Protein AF-A0A821G8P5-F1 (afdb_monomer)

Solvent-accessible surface area (backbone atoms only — not comparable to full-atom values): 4972 Å² total; per-residue (Å²): 106,77,49,79,42,76,41,89,89,44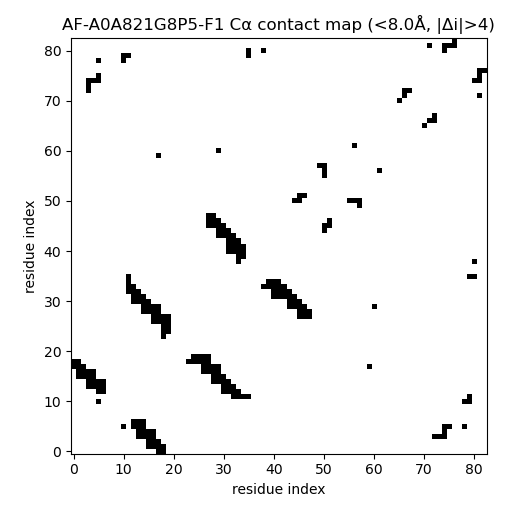,64,44,35,39,37,34,42,34,52,42,93,86,36,88,84,46,69,33,46,37,39,39,33,38,40,65,95,70,78,37,81,75,48,75,49,43,70,39,80,65,38,64,40,92,73,66,82,31,74,64,53,68,56,42,53,51,38,52,68,74,65,55,49,93,56,60,79,89,40,69,76,52,116

Mean predicted aligned error: 6.73 Å

Nearest PDB structures (foldseek):
  1gkh-assembly1_A-2  TM=2.880E-01  e=1.643E+00  Escherichia coli
  7uy3-assembly1_A  TM=3.458E-01  e=5.430E+00  Homo sapiens

Sequence (83 aa):
MFEVQADMHYPDLIRVQFQSRHSKMKKYDATVRFASEQQTVKEWYYTCPTGLRKLGCCTHISALLPHLGVNRAQIPDSHPLSA

Structure (mmCIF, N/CA/C/O backbone):
data_AF-A0A821G8P5-F1
#
_entry.id   AF-A0A821G8P5-F1
#
loop_
_atom_site.group_PDB
_atom_site.id
_atom_site.type_symbol
_atom_site.label_atom_id
_atom_site.label_alt_id
_atom_site.label_comp_id
_atom_site.label_asym_id
_atom_site.label_entity_id
_atom_site.label_seq_id
_atom_site.pdbx_PDB_ins_code
_atom_site.Cartn_x
_atom_site.Cartn_y
_atom_site.Cartn_z
_atom_site.occupancy
_atom_site.B_iso_or_equiv
_atom_site.auth_seq_id
_atom_site.auth_comp_id
_atom_site.auth_asym_id
_atom_site.auth_atom_id
_atom_site.pdbx_PDB_model_num
ATOM 1 N N . MET A 1 1 ? 7.976 8.871 -0.327 1.00 68.19 1 MET A N 1
ATOM 2 C CA . MET A 1 1 ? 6.752 9.637 -0.032 1.00 68.19 1 MET A CA 1
ATOM 3 C C . MET A 1 1 ? 5.572 8.812 -0.507 1.00 68.19 1 MET A C 1
ATOM 5 O O . MET A 1 1 ? 5.692 8.199 -1.568 1.00 68.19 1 MET A O 1
ATOM 9 N N . PHE A 1 2 ? 4.526 8.737 0.311 1.00 74.81 2 PHE A N 1
ATOM 10 C CA . PHE A 1 2 ? 3.289 8.016 0.022 1.00 74.81 2 PHE A CA 1
ATOM 11 C C . PHE A 1 2 ? 2.186 9.047 -0.172 1.00 74.81 2 PHE A C 1
ATOM 13 O O . PHE A 1 2 ? 2.129 10.013 0.586 1.00 74.81 2 PHE A O 1
ATOM 20 N N . GLU A 1 3 ? 1.341 8.845 -1.169 1.00 82.44 3 GLU A N 1
ATOM 21 C CA . GLU A 1 3 ? 0.123 9.627 -1.344 1.00 82.44 3 GLU A CA 1
ATOM 22 C C . GLU A 1 3 ? -1.055 8.664 -1.256 1.00 82.44 3 GLU A C 1
ATOM 24 O O . GLU A 1 3 ? -1.156 7.740 -2.065 1.00 82.44 3 GLU A O 1
ATOM 29 N N . VAL A 1 4 ? -1.879 8.827 -0.221 1.00 83.19 4 VAL A N 1
ATOM 30 C CA . VAL A 1 4 ? -3.022 7.954 0.058 1.00 83.19 4 VAL A CA 1
ATOM 31 C C . VAL A 1 4 ? -4.262 8.533 -0.610 1.00 83.19 4 VAL A C 1
ATOM 33 O O . VAL A 1 4 ? -4.564 9.711 -0.458 1.00 83.19 4 VAL A O 1
ATOM 36 N N . GLN A 1 5 ? -4.972 7.692 -1.351 1.00 84.19 5 GLN A N 1
ATOM 37 C CA . GLN A 1 5 ? -6.179 8.028 -2.090 1.00 84.19 5 GLN A CA 1
ATOM 38 C C . GLN A 1 5 ? -7.271 7.031 -1.692 1.00 84.19 5 GLN A C 1
ATOM 40 O O . GLN A 1 5 ? -7.200 5.841 -2.006 1.00 84.19 5 GLN A O 1
ATOM 45 N N . ALA A 1 6 ? -8.262 7.527 -0.957 1.00 80.44 6 ALA A N 1
ATOM 46 C CA . ALA A 1 6 ? -9.477 6.793 -0.635 1.00 80.44 6 ALA A CA 1
ATOM 47 C C . ALA A 1 6 ? -10.444 6.849 -1.823 1.00 80.44 6 ALA A C 1
ATOM 49 O O . ALA A 1 6 ? -10.656 7.923 -2.392 1.00 80.44 6 ALA A O 1
ATOM 50 N N . ASP A 1 7 ? -11.029 5.710 -2.191 1.00 79.19 7 ASP A N 1
ATOM 51 C CA . ASP A 1 7 ? -12.061 5.667 -3.222 1.00 79.19 7 ASP A CA 1
ATOM 52 C C . ASP A 1 7 ? -13.442 5.949 -2.604 1.00 79.19 7 ASP A C 1
ATOM 54 O O . ASP A 1 7 ? -13.786 5.426 -1.546 1.00 79.19 7 ASP A O 1
ATOM 58 N N . MET A 1 8 ? -14.239 6.805 -3.250 1.00 76.50 8 MET A N 1
ATOM 59 C CA . MET A 1 8 ? -15.583 7.160 -2.770 1.00 76.50 8 MET A CA 1
ATOM 60 C C . MET A 1 8 ? -16.640 6.095 -3.097 1.00 76.50 8 MET A C 1
ATOM 62 O O . MET A 1 8 ? -17.662 6.030 -2.420 1.00 76.50 8 MET A O 1
ATOM 66 N N . HIS A 1 9 ? -16.423 5.286 -4.137 1.00 83.56 9 HIS A N 1
ATOM 67 C CA . HIS A 1 9 ? -17.331 4.210 -4.545 1.00 83.56 9 HIS A CA 1
ATOM 68 C C . HIS A 1 9 ? -17.005 2.897 -3.830 1.00 83.56 9 HIS A C 1
ATOM 70 O O . HIS A 1 9 ? -17.910 2.112 -3.554 1.00 83.56 9 HIS A O 1
ATOM 76 N N . TYR A 1 10 ? -15.726 2.672 -3.519 1.00 84.75 10 TYR A N 1
ATOM 77 C CA . TYR A 1 10 ? -15.235 1.478 -2.830 1.00 84.75 10 TYR A CA 1
ATOM 78 C C . TYR A 1 10 ? -14.564 1.866 -1.504 1.00 84.75 10 TYR A C 1
ATOM 80 O O . TYR A 1 10 ? -13.341 1.990 -1.447 1.00 84.75 10 TYR A O 1
ATOM 88 N N . PRO A 1 11 ? -15.341 2.066 -0.423 1.00 81.00 11 PRO A N 1
ATOM 89 C CA . PRO A 1 11 ? -14.814 2.513 0.872 1.00 81.00 11 PRO A CA 1
ATOM 90 C C . PRO A 1 11 ? -13.965 1.442 1.578 1.00 81.00 11 PRO A C 1
ATOM 92 O O . PRO A 1 11 ? -13.278 1.716 2.559 1.00 81.00 11 PRO A O 1
ATOM 95 N N . ASP A 1 12 ? -14.019 0.204 1.094 1.00 85.12 12 ASP A N 1
ATOM 96 C CA . ASP A 1 12 ? -13.173 -0.907 1.508 1.00 85.12 12 ASP A CA 1
ATOM 97 C C . ASP A 1 12 ? -11.812 -0.904 0.794 1.00 85.12 12 ASP A C 1
ATOM 99 O O . ASP A 1 12 ? -10.977 -1.764 1.075 1.00 85.12 12 ASP A O 1
ATOM 103 N N . LEU A 1 13 ? -11.569 0.044 -0.117 1.00 87.06 13 LEU A N 1
ATOM 104 C CA . LEU A 1 13 ? -10.406 0.088 -0.990 1.00 87.06 13 LEU A CA 1
ATOM 105 C C . LEU A 1 13 ? -9.594 1.370 -0.782 1.00 87.06 13 LEU A C 1
ATOM 107 O O . LEU A 1 13 ? -10.073 2.485 -0.974 1.00 87.06 13 LEU A O 1
ATOM 111 N N . ILE A 1 14 ? -8.305 1.203 -0.491 1.00 86.75 14 ILE A N 1
ATOM 112 C CA . ILE A 1 14 ? -7.344 2.306 -0.499 1.00 86.75 14 ILE A CA 1
ATOM 113 C C . ILE A 1 14 ? -6.364 2.097 -1.639 1.00 86.75 14 ILE A C 1
ATOM 115 O O . ILE A 1 14 ? -5.738 1.039 -1.765 1.00 86.75 14 ILE A O 1
ATOM 119 N N . ARG A 1 15 ? -6.172 3.148 -2.434 1.00 88.88 15 ARG A N 1
ATOM 120 C CA . ARG A 1 15 ? -5.063 3.244 -3.373 1.00 88.88 15 ARG A CA 1
ATOM 121 C C . ARG A 1 15 ? -3.974 4.115 -2.775 1.00 88.88 15 ARG A C 1
ATOM 123 O O . ARG A 1 15 ? -4.242 5.166 -2.208 1.00 88.88 15 ARG A O 1
ATOM 130 N N . VAL A 1 16 ? -2.727 3.692 -2.910 1.00 88.00 16 VAL A N 1
ATOM 131 C CA . VAL A 1 16 ? -1.584 4.488 -2.471 1.00 88.00 16 VAL A CA 1
ATOM 132 C C . VAL A 1 16 ? -0.554 4.555 -3.577 1.00 88.00 16 VAL A C 1
ATOM 134 O O . VAL A 1 16 ? -0.158 3.532 -4.134 1.00 88.00 16 VAL A O 1
ATOM 137 N N . GLN A 1 17 ? -0.094 5.765 -3.875 1.00 88.12 17 GLN A N 1
ATOM 138 C CA . GLN A 1 17 ? 0.974 5.992 -4.832 1.00 88.12 17 GLN A CA 1
ATOM 139 C C . GLN A 1 17 ? 2.322 6.117 -4.120 1.00 88.12 17 GLN A C 1
ATOM 141 O O . GLN A 1 17 ? 2.484 6.825 -3.126 1.00 88.12 17 GLN A O 1
ATOM 146 N N . PHE A 1 18 ? 3.314 5.425 -4.668 1.00 86.88 18 PHE A N 1
ATOM 147 C CA . PHE A 1 18 ? 4.674 5.350 -4.162 1.00 86.88 18 PHE A CA 1
ATOM 148 C C . PHE A 1 18 ? 5.611 5.927 -5.194 1.00 86.88 18 PHE A C 1
ATOM 150 O O . PHE A 1 18 ? 5.617 5.513 -6.351 1.00 86.88 18 PHE A O 1
ATOM 157 N N . GLN A 1 19 ? 6.484 6.820 -4.754 1.00 85.31 19 GLN A N 1
ATOM 158 C CA . GLN A 1 19 ? 7.620 7.227 -5.561 1.00 85.31 19 GLN A CA 1
ATOM 159 C C . GLN A 1 19 ? 8.808 6.297 -5.308 1.00 85.31 19 GLN A C 1
ATOM 161 O O . GLN A 1 19 ? 9.174 6.037 -4.158 1.00 85.31 19 GLN A O 1
ATOM 166 N N . SER A 1 20 ? 9.441 5.816 -6.380 1.00 79.44 20 SER A N 1
ATOM 167 C CA . SER A 1 20 ? 10.657 5.014 -6.275 1.00 79.44 20 SER A CA 1
ATOM 168 C C . SER A 1 20 ? 11.774 5.810 -5.605 1.00 79.44 20 SER A C 1
ATOM 170 O O . SER A 1 20 ? 12.157 6.891 -6.048 1.00 79.44 20 SER A O 1
ATOM 172 N N . ARG A 1 21 ? 12.390 5.202 -4.591 1.00 78.88 21 ARG A N 1
ATOM 173 C CA . ARG A 1 21 ? 13.607 5.708 -3.930 1.00 78.88 21 ARG A CA 1
ATOM 174 C C . ARG A 1 21 ? 14.791 5.863 -4.889 1.00 78.88 21 ARG A C 1
ATOM 176 O O . ARG A 1 21 ? 15.672 6.675 -4.645 1.00 78.88 21 ARG A O 1
ATOM 183 N N . HIS A 1 22 ? 14.802 5.096 -5.978 1.00 82.44 22 HIS A N 1
ATOM 184 C CA . HIS A 1 22 ? 15.894 5.077 -6.954 1.00 82.44 22 HIS A CA 1
ATOM 185 C C . HIS A 1 22 ? 15.616 5.939 -8.192 1.00 82.44 22 HIS A C 1
ATOM 187 O O . HIS A 1 22 ? 16.499 6.120 -9.022 1.00 82.44 22 HIS A O 1
ATOM 193 N N . SER A 1 23 ? 14.390 6.442 -8.368 1.00 83.00 23 SER A N 1
ATOM 194 C CA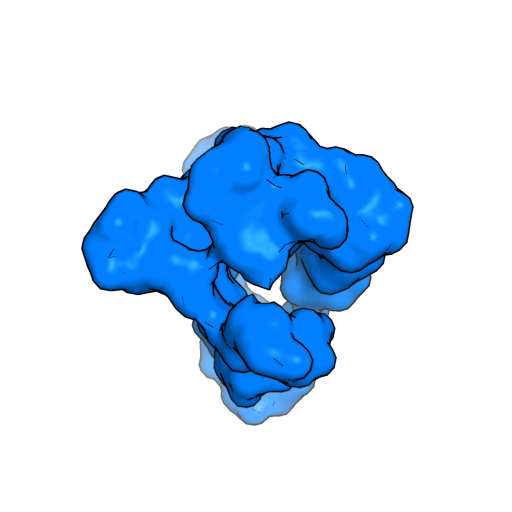 . SER A 1 23 ? 14.043 7.287 -9.511 1.00 83.00 23 SER A CA 1
ATOM 195 C C . SER A 1 23 ? 12.809 8.122 -9.206 1.00 83.00 23 SER A C 1
ATOM 197 O O . SER A 1 23 ? 11.722 7.583 -9.018 1.00 83.00 23 SER A O 1
ATOM 199 N N . LYS A 1 24 ? 12.951 9.449 -9.252 1.00 79.25 24 LYS A N 1
ATOM 200 C CA . LYS A 1 24 ? 11.833 10.376 -9.024 1.00 79.25 24 LYS A CA 1
ATOM 201 C C . LYS A 1 24 ? 10.713 10.251 -10.067 1.00 79.25 24 LYS A C 1
ATOM 203 O O . LYS A 1 24 ? 9.580 10.614 -9.770 1.00 79.25 24 LYS A O 1
ATOM 208 N N . MET A 1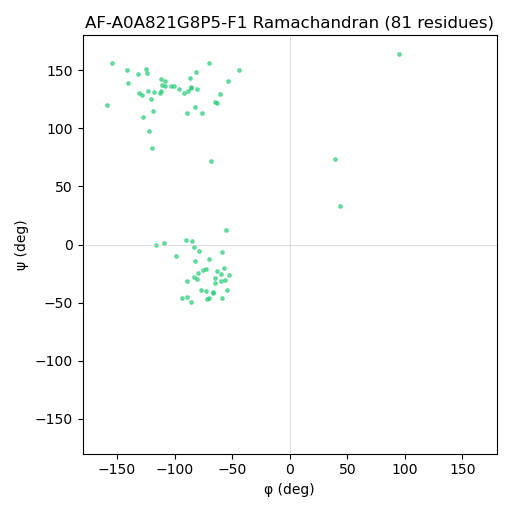 25 ? 11.025 9.725 -11.253 1.00 84.75 25 MET A N 1
ATOM 209 C CA . MET A 1 25 ? 10.075 9.545 -12.355 1.00 84.75 25 MET A CA 1
ATOM 210 C C . MET A 1 25 ? 9.257 8.254 -12.227 1.00 84.75 25 MET A C 1
ATOM 212 O O . MET A 1 25 ? 8.130 8.188 -12.707 1.00 84.75 25 MET A O 1
ATOM 216 N N . LYS A 1 26 ? 9.803 7.221 -11.571 1.00 84.94 26 LYS A N 1
ATOM 217 C CA . LYS A 1 26 ? 9.103 5.942 -11.410 1.00 84.94 26 LYS A CA 1
ATOM 218 C C . LYS A 1 26 ? 8.130 6.017 -10.242 1.00 84.94 26 LYS A C 1
ATOM 220 O O . LYS A 1 26 ? 8.544 6.173 -9.091 1.00 84.94 26 LYS A O 1
ATOM 225 N N . LYS A 1 27 ? 6.852 5.844 -10.559 1.00 87.56 27 LYS A N 1
ATOM 226 C CA . LYS A 1 27 ? 5.755 5.733 -9.603 1.00 87.56 27 LYS A CA 1
ATOM 227 C C . LYS A 1 27 ? 5.199 4.312 -9.628 1.00 87.56 27 LYS A C 1
ATOM 229 O O . LYS A 1 27 ? 5.146 3.690 -10.686 1.00 87.56 27 LYS A O 1
ATOM 234 N N . TYR A 1 28 ? 4.822 3.806 -8.465 1.00 87.44 28 TYR A N 1
ATOM 235 C CA . TYR A 1 28 ? 4.145 2.526 -8.306 1.00 87.44 28 TYR A CA 1
ATOM 236 C C . TYR A 1 28 ? 2.844 2.750 -7.560 1.00 87.44 28 TYR A C 1
ATOM 238 O O . TYR A 1 28 ? 2.780 3.602 -6.679 1.00 87.44 28 TYR A O 1
ATOM 246 N N . ASP A 1 29 ? 1.847 1.946 -7.879 1.00 88.62 29 ASP A N 1
ATOM 247 C CA . ASP A 1 29 ? 0.565 1.959 -7.204 1.00 88.62 29 ASP A CA 1
ATOM 248 C C . ASP A 1 29 ? 0.448 0.704 -6.347 1.00 88.62 29 ASP A C 1
ATOM 250 O O . ASP A 1 29 ? 0.803 -0.403 -6.774 1.00 88.62 29 ASP A O 1
ATOM 254 N N . ALA A 1 30 ? -0.049 0.912 -5.137 1.00 87.62 30 ALA A N 1
ATOM 255 C CA . ALA A 1 30 ? -0.559 -0.114 -4.257 1.00 87.62 30 ALA A CA 1
ATOM 256 C C . ALA A 1 30 ? -2.069 0.018 -4.190 1.00 87.62 30 ALA A C 1
ATOM 258 O O . ALA A 1 30 ? -2.589 1.128 -4.069 1.00 87.62 30 ALA A O 1
ATOM 259 N N . THR A 1 31 ? -2.755 -1.107 -4.170 1.00 88.44 31 THR A N 1
ATOM 260 C CA . THR A 1 31 ? -4.161 -1.164 -3.801 1.00 88.44 31 THR A CA 1
ATOM 261 C C . THR A 1 31 ? -4.284 -2.130 -2.647 1.00 88.44 31 THR A C 1
ATOM 263 O O . THR A 1 31 ? -3.718 -3.220 -2.701 1.00 88.44 31 THR A O 1
ATOM 266 N N . VAL A 1 32 ? -4.986 -1.734 -1.596 1.00 87.00 32 VAL A N 1
ATOM 267 C 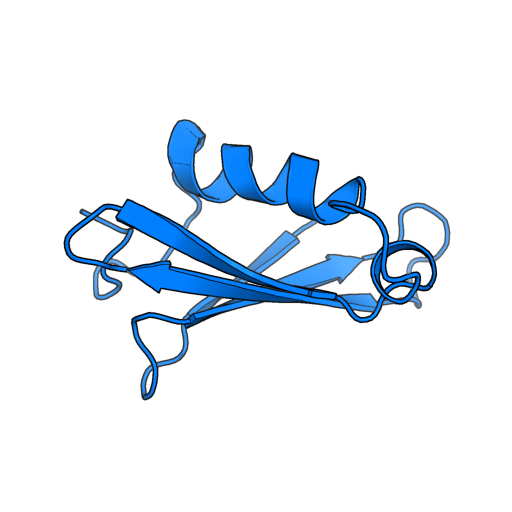CA . VAL A 1 32 ? -5.248 -2.586 -0.441 1.00 87.00 32 VAL A CA 1
ATOM 268 C C . VAL A 1 32 ? -6.744 -2.571 -0.188 1.00 87.00 32 VAL A C 1
ATOM 270 O O . VAL A 1 32 ? -7.343 -1.498 -0.126 1.00 87.00 32 VAL A O 1
ATOM 273 N N . ARG A 1 33 ? -7.338 -3.760 -0.074 1.00 87.88 33 ARG A N 1
ATOM 274 C CA . ARG A 1 33 ? -8.730 -3.936 0.330 1.00 87.88 33 ARG A CA 1
ATOM 275 C C . ARG A 1 33 ? -8.787 -4.397 1.779 1.00 87.88 33 ARG A C 1
ATOM 277 O O . ARG A 1 33 ? -8.046 -5.302 2.178 1.00 87.88 33 ARG A O 1
ATOM 284 N N . PHE A 1 34 ? -9.688 -3.816 2.554 1.00 84.25 34 PHE A N 1
ATOM 285 C CA . PHE A 1 34 ? -9.875 -4.095 3.975 1.00 84.25 34 PHE A CA 1
ATOM 286 C C . PHE A 1 34 ? -11.324 -4.488 4.232 1.00 84.25 34 PHE A C 1
ATOM 288 O O . PHE A 1 34 ? -12.224 -4.012 3.557 1.00 84.25 34 PHE A O 1
ATOM 295 N N . ALA A 1 35 ? -11.579 -5.314 5.241 1.00 83.00 35 ALA A N 1
ATOM 296 C CA . ALA A 1 35 ? -12.931 -5.440 5.776 1.00 83.00 35 ALA A CA 1
ATOM 297 C C . ALA A 1 35 ? -13.128 -4.417 6.889 1.00 83.00 35 ALA A C 1
ATOM 299 O O . ALA A 1 35 ? -12.510 -4.552 7.945 1.00 83.00 35 ALA A O 1
ATOM 300 N N . SER A 1 36 ? -14.003 -3.435 6.661 1.00 71.81 36 SER A N 1
ATOM 301 C CA . SER A 1 36 ? -14.332 -2.381 7.629 1.00 71.81 36 SER A CA 1
ATOM 302 C C . SER A 1 36 ? -14.781 -2.944 8.980 1.00 71.81 36 SER A C 1
ATOM 304 O O . SER A 1 36 ? -14.349 -2.456 10.015 1.00 71.81 36 SER A O 1
ATOM 306 N N . GLU A 1 37 ? -15.559 -4.030 8.979 1.00 72.50 37 GLU A N 1
ATOM 307 C CA . GLU A 1 37 ? -16.061 -4.678 10.203 1.00 72.50 37 GLU A CA 1
ATOM 308 C C . GLU A 1 37 ? -14.957 -5.287 11.079 1.00 72.50 37 GLU A C 1
ATOM 310 O O . GLU A 1 37 ? -15.109 -5.399 12.290 1.00 72.50 37 GLU A O 1
ATOM 315 N N . GLN A 1 38 ? -13.848 -5.713 10.469 1.00 69.12 38 GLN A N 1
ATOM 316 C CA . GLN A 1 38 ? -12.789 -6.480 11.135 1.00 69.12 38 GLN A CA 1
ATOM 317 C C . GLN A 1 38 ? -11.457 -5.726 11.170 1.00 69.12 38 GLN A C 1
ATOM 319 O O . GLN A 1 38 ? -10.461 -6.286 11.623 1.00 69.12 38 GLN A O 1
ATOM 324 N N . GLN A 1 39 ? -11.403 -4.513 10.605 1.00 70.56 39 GLN A N 1
ATOM 325 C CA . GLN A 1 39 ? -10.179 -3.733 10.380 1.00 70.56 39 GLN A CA 1
ATOM 326 C C . GLN A 1 39 ? -9.020 -4.582 9.820 1.00 70.56 39 GLN A C 1
ATOM 328 O O . GLN A 1 39 ? -7.847 -4.377 10.122 1.00 70.56 39 GLN A O 1
ATOM 333 N N . THR A 1 40 ? -9.358 -5.587 9.008 1.00 79.62 40 THR A N 1
ATOM 334 C CA . THR A 1 40 ? -8.418 -6.618 8.559 1.00 79.62 40 THR A CA 1
ATOM 335 C C . THR A 1 40 ? -8.158 -6.458 7.071 1.00 79.62 40 THR A C 1
ATOM 337 O O . THR A 1 40 ? -9.099 -6.360 6.280 1.00 79.62 40 THR A O 1
ATOM 340 N N . VAL A 1 41 ? -6.885 -6.482 6.675 1.00 82.75 41 VAL A N 1
ATOM 341 C CA . VAL A 1 41 ? -6.473 -6.514 5.265 1.00 82.75 41 VAL A CA 1
ATOM 342 C C . VAL A 1 41 ? -6.931 -7.830 4.636 1.00 82.75 41 VAL A C 1
ATOM 344 O O . VAL A 1 41 ? -6.573 -8.903 5.118 1.00 82.75 41 VAL A O 1
ATOM 347 N N . LYS A 1 42 ? -7.715 -7.754 3.560 1.00 86.56 42 LYS A N 1
ATOM 348 C CA . LYS A 1 42 ? -8.209 -8.929 2.826 1.00 86.56 42 LYS A CA 1
ATOM 349 C C . LYS A 1 42 ? -7.298 -9.288 1.666 1.00 86.56 42 LYS A C 1
ATOM 351 O O . LYS A 1 42 ? -6.941 -10.447 1.494 1.00 86.56 42 LYS A O 1
ATOM 356 N N . GLU A 1 43 ? -6.908 -8.286 0.894 1.00 85.94 43 GLU A N 1
ATOM 357 C CA . GLU A 1 43 ? -6.071 -8.464 -0.284 1.00 85.94 43 GLU A CA 1
ATOM 358 C C . GLU A 1 43 ? -5.291 -7.188 -0.577 1.00 85.94 43 GLU A C 1
ATOM 360 O O . GLU A 1 43 ? -5.676 -6.084 -0.187 1.00 85.94 43 GLU A O 1
ATOM 365 N N . TRP A 1 44 ? -4.171 -7.348 -1.271 1.00 85.81 44 TRP A N 1
ATOM 366 C CA . TRP A 1 44 ? -3.397 -6.231 -1.779 1.00 85.81 44 TRP A CA 1
ATOM 367 C C . TRP A 1 44 ? -2.851 -6.549 -3.163 1.00 85.81 44 TRP A C 1
ATOM 369 O O . TRP A 1 44 ? -2.540 -7.693 -3.495 1.00 85.81 44 TRP A O 1
ATOM 379 N N . TYR A 1 45 ? -2.685 -5.502 -3.955 1.00 85.75 45 TYR A N 1
ATOM 380 C CA . TYR A 1 45 ? -2.099 -5.557 -5.279 1.00 85.75 45 TYR A CA 1
ATOM 381 C C . TYR A 1 45 ? -1.039 -4.470 -5.432 1.00 85.75 45 TYR A C 1
ATOM 383 O O . TYR A 1 45 ? -1.154 -3.388 -4.856 1.00 85.75 45 TYR A O 1
ATOM 391 N N . TYR A 1 46 ? 0.010 -4.763 -6.203 1.00 85.31 46 TYR A N 1
ATOM 392 C CA . TYR A 1 46 ? 1.114 -3.837 -6.425 1.00 85.31 46 TYR A CA 1
ATOM 393 C C . TYR A 1 46 ? 1.625 -3.853 -7.855 1.00 85.31 46 TYR A C 1
ATOM 395 O O . TYR A 1 46 ? 1.877 -4.917 -8.414 1.00 85.31 46 TYR A O 1
ATOM 403 N N . THR A 1 47 ? 1.935 -2.673 -8.394 1.00 86.56 47 THR A N 1
ATOM 404 C CA . THR A 1 47 ? 2.505 -2.541 -9.748 1.00 86.56 47 THR A CA 1
ATOM 405 C C . THR A 1 47 ? 4.036 -2.577 -9.793 1.00 86.56 47 THR A C 1
ATOM 407 O O . THR A 1 47 ? 4.641 -2.404 -10.850 1.00 86.56 47 THR A O 1
ATOM 410 N N . CYS A 1 48 ? 4.709 -2.802 -8.659 1.00 83.75 48 CYS A N 1
ATOM 411 C CA . CYS A 1 48 ? 6.169 -2.850 -8.623 1.00 83.75 48 CYS A CA 1
ATOM 412 C C . CYS A 1 48 ? 6.693 -4.228 -9.074 1.00 83.75 48 CYS A C 1
ATOM 414 O O . CYS A 1 48 ? 6.061 -5.244 -8.777 1.00 83.75 48 CYS A O 1
ATOM 416 N N . PRO A 1 49 ? 7.883 -4.313 -9.705 1.00 80.62 49 PRO A N 1
ATOM 417 C CA . PRO A 1 49 ? 8.424 -5.580 -10.216 1.00 80.62 49 PRO A CA 1
ATOM 418 C C . PRO A 1 49 ? 8.560 -6.681 -9.157 1.00 80.62 49 PRO A C 1
ATOM 420 O O . PRO A 1 49 ? 8.468 -7.867 -9.458 1.00 80.62 49 PRO A O 1
ATOM 423 N N . THR A 1 50 ? 8.794 -6.298 -7.9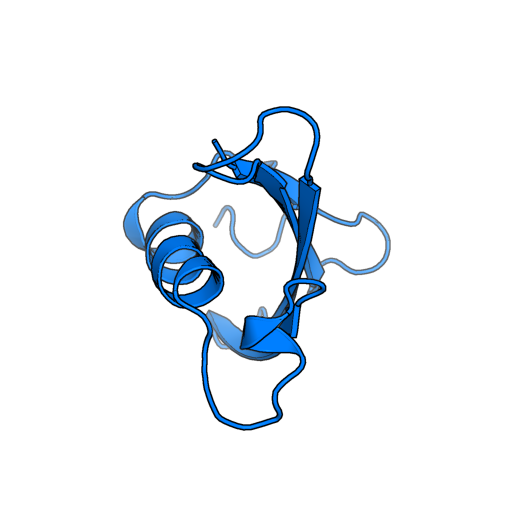00 1.00 76.81 50 THR A N 1
ATOM 424 C CA . THR A 1 50 ? 8.879 -7.245 -6.783 1.00 76.81 50 THR A CA 1
ATOM 425 C C . THR A 1 50 ? 7.503 -7.727 -6.333 1.00 76.81 50 THR A C 1
ATOM 427 O O . THR A 1 50 ? 7.370 -8.908 -6.063 1.00 76.81 50 THR A O 1
ATOM 430 N N . GLY A 1 51 ? 6.487 -6.859 -6.301 1.00 70.19 51 GLY A N 1
ATOM 431 C CA . GLY A 1 51 ? 5.116 -7.235 -5.930 1.00 70.19 51 GLY A CA 1
ATOM 432 C C . GLY A 1 51 ? 4.370 -8.008 -7.021 1.00 70.19 51 GLY A C 1
ATOM 433 O O . GLY A 1 51 ? 3.450 -8.754 -6.714 1.00 70.19 51 GLY A O 1
ATOM 434 N N . LEU A 1 52 ? 4.802 -7.887 -8.282 1.00 71.94 52 LEU A N 1
ATOM 435 C CA . LEU A 1 52 ? 4.313 -8.707 -9.398 1.00 71.94 52 LEU A CA 1
ATOM 436 C C . LEU A 1 52 ? 4.825 -10.155 -9.349 1.00 71.94 52 LEU A C 1
ATOM 438 O O . LEU A 1 52 ? 4.232 -11.049 -9.955 1.00 71.94 52 LEU A O 1
ATOM 442 N N . ARG A 1 53 ? 5.926 -10.413 -8.631 1.00 66.12 53 ARG A N 1
ATOM 443 C CA . ARG A 1 53 ? 6.379 -11.778 -8.358 1.00 66.12 53 ARG A CA 1
ATOM 444 C C . ARG A 1 53 ? 5.465 -12.326 -7.266 1.00 66.12 53 ARG A C 1
ATOM 446 O O . ARG A 1 53 ? 5.492 -11.826 -6.152 1.00 66.12 53 ARG A O 1
ATOM 453 N N . LYS A 1 54 ? 4.645 -13.325 -7.610 1.00 56.41 54 LYS A N 1
ATOM 454 C CA . LYS A 1 54 ? 3.529 -13.916 -6.832 1.00 56.41 54 LYS A CA 1
ATOM 455 C C . LYS A 1 54 ? 3.857 -14.441 -5.412 1.00 56.41 54 LYS A C 1
ATOM 457 O O . LYS A 1 54 ? 3.047 -15.158 -4.836 1.00 56.41 54 LYS A O 1
ATOM 462 N N . LEU A 1 55 ? 5.017 -14.133 -4.838 1.00 50.47 55 LEU A N 1
ATOM 463 C CA . LEU A 1 55 ? 5.454 -14.598 -3.526 1.00 50.47 55 LEU A CA 1
ATOM 464 C C . LEU A 1 55 ? 5.751 -13.405 -2.615 1.00 50.47 55 LEU A C 1
ATOM 466 O O . LEU A 1 55 ? 6.844 -12.842 -2.628 1.00 50.47 55 LEU A O 1
ATOM 470 N N . GLY A 1 56 ? 4.764 -13.078 -1.782 1.00 64.12 56 GLY A N 1
ATOM 471 C CA . GLY A 1 56 ? 4.952 -12.253 -0.597 1.00 64.12 56 GLY A CA 1
ATOM 472 C C . GLY A 1 56 ? 4.676 -10.758 -0.753 1.00 64.12 56 GLY A C 1
ATOM 473 O O . GLY A 1 56 ? 4.576 -10.181 -1.834 1.00 64.12 56 GLY A O 1
ATOM 474 N N . CYS A 1 57 ? 4.533 -10.133 0.411 1.00 70.56 57 CYS A N 1
ATOM 475 C CA . CYS A 1 57 ? 4.416 -8.698 0.599 1.00 70.56 57 CYS A CA 1
ATOM 476 C C . CYS A 1 57 ? 5.708 -7.998 0.132 1.00 70.56 57 CYS A C 1
ATOM 478 O O . CYS A 1 57 ? 6.794 -8.298 0.632 1.00 70.56 57 CYS A O 1
ATOM 480 N N . CYS A 1 58 ? 5.625 -7.068 -0.828 1.00 83.19 58 CYS A N 1
ATOM 481 C CA . CYS A 1 58 ? 6.799 -6.268 -1.185 1.00 83.19 58 CYS A CA 1
ATOM 482 C C . CYS A 1 58 ? 7.142 -5.290 -0.051 1.00 83.19 58 CYS A C 1
ATOM 484 O O . CYS A 1 58 ? 6.270 -4.884 0.716 1.00 83.19 58 CYS A O 1
ATOM 486 N N . THR A 1 59 ? 8.400 -4.845 0.019 1.00 80.44 59 THR A N 1
ATOM 487 C CA . THR A 1 59 ? 8.860 -3.8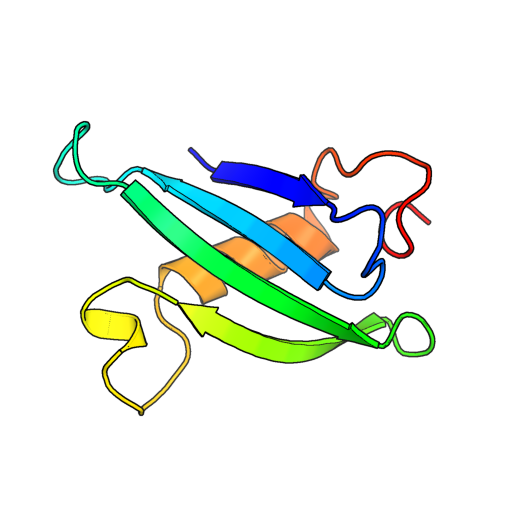87 1.045 1.00 80.44 59 THR A CA 1
ATOM 488 C C . THR A 1 59 ? 8.006 -2.622 1.118 1.00 80.44 59 THR A C 1
ATOM 490 O O . THR A 1 59 ? 7.906 -2.011 2.178 1.00 80.44 59 THR A O 1
ATOM 493 N N . HIS A 1 60 ? 7.358 -2.243 0.017 1.00 81.19 60 HIS A N 1
ATOM 494 C CA . HIS A 1 60 ? 6.455 -1.108 0.005 1.00 81.19 60 HIS A CA 1
ATOM 495 C C . HIS A 1 60 ? 5.116 -1.375 0.723 1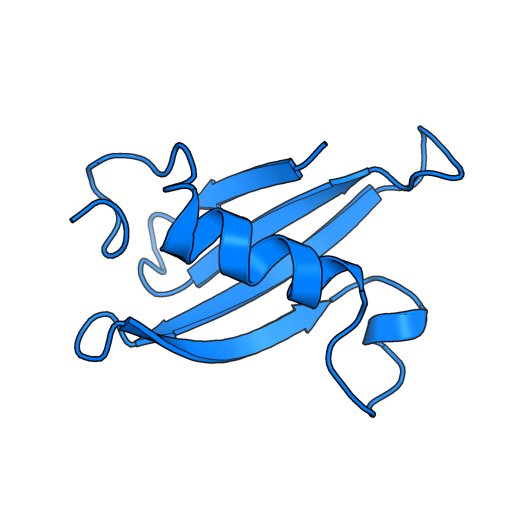.00 81.19 60 HIS A C 1
ATOM 497 O O . HIS A 1 60 ? 4.679 -0.503 1.467 1.00 81.19 60 HIS A O 1
ATOM 503 N N . ILE A 1 61 ? 4.497 -2.561 0.587 1.00 82.25 61 ILE A N 1
ATOM 504 C CA . ILE A 1 61 ? 3.298 -2.918 1.380 1.00 82.25 61 ILE A CA 1
ATOM 505 C C . ILE A 1 61 ? 3.671 -3.059 2.856 1.00 82.25 61 ILE A C 1
ATOM 507 O O . ILE A 1 61 ? 2.959 -2.534 3.707 1.00 82.25 61 ILE A O 1
ATOM 511 N N . SER A 1 62 ? 4.813 -3.678 3.174 1.00 82.69 62 SER A N 1
ATOM 512 C CA . SER A 1 62 ? 5.263 -3.799 4.568 1.00 82.69 62 SER A CA 1
ATOM 513 C C . SER A 1 62 ? 5.461 -2.438 5.240 1.00 82.69 62 SER A C 1
ATOM 515 O O . SER A 1 62 ? 5.258 -2.322 6.441 1.00 82.69 62 SER A O 1
ATOM 517 N N . ALA A 1 63 ? 5.840 -1.405 4.480 1.00 83.69 63 ALA A N 1
ATOM 518 C CA . ALA A 1 63 ? 5.927 -0.031 4.974 1.00 83.69 63 ALA A CA 1
ATOM 519 C C . ALA A 1 63 ? 4.560 0.678 5.018 1.00 83.69 63 ALA A C 1
ATOM 521 O O . ALA A 1 63 ? 4.346 1.551 5.858 1.00 83.69 63 ALA A O 1
ATOM 522 N N . LEU A 1 64 ? 3.639 0.304 4.126 1.00 84.06 64 LEU A N 1
ATOM 523 C CA . LEU A 1 64 ? 2.302 0.881 4.047 1.00 84.06 64 LEU A CA 1
ATOM 524 C C . LEU A 1 64 ? 1.422 0.487 5.233 1.00 84.06 64 LEU A C 1
ATOM 526 O O . LEU A 1 64 ? 0.764 1.347 5.806 1.00 84.06 64 LEU A O 1
ATOM 530 N N . LEU A 1 65 ? 1.401 -0.793 5.607 1.00 81.88 65 LEU A N 1
ATOM 531 C CA . LEU A 1 65 ? 0.480 -1.293 6.635 1.00 81.88 65 LEU A CA 1
ATOM 532 C C . LEU A 1 65 ? 0.651 -0.588 7.997 1.00 81.88 65 LEU A C 1
ATOM 534 O O . LEU A 1 65 ? -0.353 -0.130 8.542 1.00 81.88 65 LEU A O 1
ATOM 538 N N . PRO A 1 66 ? 1.877 -0.390 8.529 1.00 79.69 66 PRO A N 1
ATOM 539 C CA . PRO A 1 66 ? 2.077 0.398 9.744 1.00 79.69 66 PRO A CA 1
ATOM 540 C C . PRO A 1 66 ? 1.711 1.873 9.559 1.00 79.69 66 PRO A C 1
ATOM 542 O O . PRO A 1 66 ? 1.243 2.510 10.498 1.00 79.69 66 PRO A O 1
ATOM 545 N N . HIS A 1 67 ? 1.913 2.430 8.359 1.00 80.75 67 HIS A N 1
ATOM 546 C CA . HIS A 1 67 ? 1.546 3.816 8.079 1.00 80.75 67 HIS A CA 1
ATOM 547 C C . HIS A 1 67 ? 0.027 4.028 8.120 1.00 80.75 67 HIS A C 1
ATOM 549 O O . HIS A 1 67 ? -0.431 5.018 8.682 1.00 80.75 67 HIS A O 1
ATOM 555 N N . LEU A 1 68 ? -0.741 3.081 7.578 1.00 78.19 68 LEU A N 1
ATOM 556 C CA . LEU A 1 68 ? -2.201 3.115 7.619 1.00 78.19 68 LEU A CA 1
ATOM 557 C C . LEU A 1 68 ? -2.743 2.835 9.028 1.00 78.19 68 LEU A C 1
ATOM 559 O O . LEU A 1 68 ? -3.595 3.578 9.495 1.00 78.19 68 LEU A O 1
ATOM 563 N N . GLY A 1 69 ? -2.245 1.796 9.707 1.00 74.69 69 GLY A N 1
ATOM 564 C CA . GLY A 1 69 ? -2.805 1.348 10.988 1.00 74.69 69 GLY A CA 1
ATOM 565 C C . GLY A 1 69 ? -2.261 2.071 12.224 1.00 74.69 69 GLY A C 1
ATOM 566 O O . GLY A 1 69 ? -3.029 2.522 13.064 1.00 74.69 69 GLY A O 1
ATOM 567 N N . VAL A 1 70 ? -0.935 2.182 12.359 1.00 70.25 70 VAL A N 1
ATOM 568 C CA . VAL A 1 70 ? -0.291 2.710 13.580 1.00 70.25 70 VAL A CA 1
ATOM 569 C C . VAL A 1 70 ? -0.118 4.221 13.501 1.00 70.25 70 VAL A C 1
ATOM 571 O O . VAL A 1 70 ? -0.432 4.937 14.446 1.00 70.25 70 VAL A O 1
ATOM 574 N N . ASN A 1 71 ? 0.361 4.714 12.358 1.00 67.88 71 ASN A N 1
ATOM 575 C CA . ASN A 1 71 ? 0.654 6.137 12.188 1.00 67.88 71 ASN A CA 1
ATOM 576 C C . ASN A 1 71 ? -0.572 6.962 11.788 1.00 67.88 71 ASN A C 1
ATOM 578 O O . ASN A 1 71 ? -0.397 8.155 11.554 1.00 67.88 71 ASN A O 1
ATOM 582 N N . ARG A 1 72 ? -1.759 6.334 11.697 1.00 64.31 72 ARG A N 1
ATOM 583 C CA . ARG A 1 72 ? -3.029 6.941 11.275 1.00 64.31 72 ARG A CA 1
ATOM 584 C C . ARG A 1 72 ? -2.804 7.906 10.122 1.00 64.31 72 ARG A C 1
ATOM 586 O O . ARG A 1 72 ? -2.784 9.123 10.312 1.00 64.31 72 ARG A O 1
ATOM 593 N N . ALA A 1 73 ? -2.546 7.344 8.941 1.00 68.25 73 ALA A N 1
ATOM 594 C CA . ALA A 1 73 ? -2.409 8.132 7.722 1.00 68.25 73 ALA A CA 1
ATOM 595 C C . ALA A 1 73 ? -3.517 9.201 7.649 1.00 68.25 73 ALA A C 1
ATOM 597 O O . ALA A 1 73 ? -4.606 8.994 8.182 1.00 68.25 73 ALA A O 1
ATOM 598 N N . GLN A 1 74 ? -3.243 10.338 7.001 1.00 67.25 74 GLN A N 1
ATOM 599 C CA . GLN A 1 74 ? -4.247 11.379 6.753 1.00 67.25 74 GLN A CA 1
ATOM 600 C C . GLN A 1 74 ? -5.280 10.857 5.745 1.00 67.25 74 GLN A C 1
ATOM 602 O O . GLN A 1 74 ? -5.269 11.201 4.566 1.00 67.25 74 GLN A O 1
ATOM 607 N N . ILE A 1 75 ? -6.109 9.931 6.206 1.00 68.12 75 ILE A N 1
ATOM 608 C CA . ILE A 1 75 ? -7.238 9.368 5.496 1.00 68.12 75 ILE A CA 1
ATOM 609 C C . ILE A 1 75 ? -8.402 10.330 5.766 1.00 68.12 75 ILE A C 1
ATOM 611 O O . ILE A 1 75 ? -8.554 10.769 6.906 1.00 68.12 75 ILE A O 1
ATOM 615 N N . PRO A 1 76 ? -9.199 10.704 4.753 1.00 65.56 76 PRO A N 1
ATOM 616 C CA . PRO A 1 76 ? -10.364 11.556 4.972 1.00 65.56 76 PRO A CA 1
ATOM 617 C C . PRO A 1 76 ? -11.287 10.979 6.056 1.00 65.56 76 PRO A C 1
ATOM 619 O O . PRO A 1 76 ? -11.515 9.769 6.08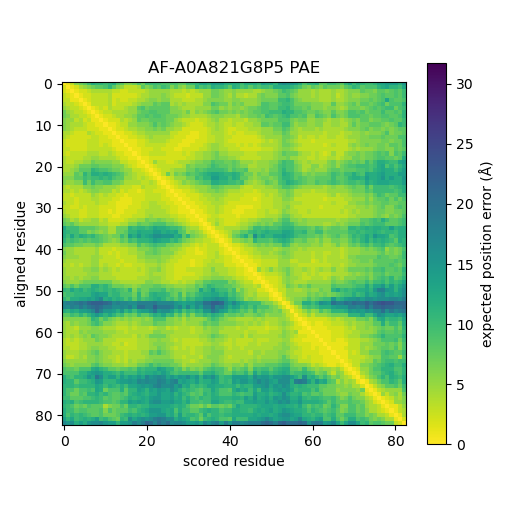9 1.00 65.56 76 PRO A O 1
ATOM 622 N N . ASP A 1 77 ? -11.847 11.848 6.905 1.00 66.12 77 ASP A N 1
ATOM 623 C CA . ASP A 1 77 ? -12.670 11.471 8.070 1.00 66.12 77 ASP A CA 1
ATOM 624 C C . ASP A 1 77 ? -13.893 10.611 7.713 1.00 66.12 77 ASP A C 1
ATOM 626 O O . ASP A 1 77 ? -14.418 9.895 8.559 1.00 66.12 77 ASP A O 1
ATOM 630 N N . SER A 1 78 ? -14.334 10.637 6.455 1.00 65.75 78 SER A N 1
ATOM 631 C CA . SER A 1 78 ? -15.430 9.816 5.936 1.00 65.75 78 SER A CA 1
ATOM 632 C C . SER A 1 78 ? -15.053 8.361 5.625 1.00 65.75 78 SER A C 1
ATOM 634 O O . SER A 1 78 ? -15.924 7.578 5.246 1.00 65.75 78 SER A O 1
ATOM 636 N N . HIS A 1 79 ? -13.778 7.984 5.725 1.00 66.75 79 HIS A N 1
ATOM 637 C CA . HIS A 1 79 ? -13.313 6.652 5.355 1.00 66.75 79 HIS A CA 1
ATOM 638 C C . H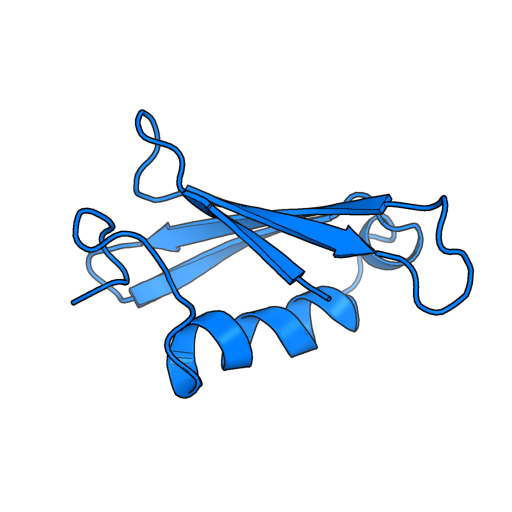IS A 1 79 ? -13.441 5.661 6.522 1.00 66.75 79 HIS A C 1
ATOM 640 O O . HIS A 1 79 ? -13.086 6.005 7.640 1.00 66.75 79 HIS A O 1
ATOM 646 N N . PRO A 1 80 ? -13.781 4.379 6.308 1.00 65.38 80 PRO A N 1
ATOM 647 C CA . PRO A 1 80 ? -13.918 3.392 7.392 1.00 65.38 80 PRO A CA 1
ATOM 648 C C . PRO A 1 80 ? -12.671 3.138 8.261 1.00 65.38 80 PRO A C 1
ATOM 650 O O . PRO A 1 80 ? -12.738 2.373 9.216 1.00 65.38 80 PRO A O 1
ATOM 653 N N . LEU A 1 81 ? -11.526 3.725 7.901 1.00 62.81 81 LEU A N 1
ATOM 654 C CA . LEU A 1 81 ? -10.252 3.612 8.617 1.00 62.81 81 LEU A CA 1
ATOM 655 C C . LEU A 1 81 ? -9.849 4.916 9.333 1.00 62.81 81 LEU A C 1
ATOM 657 O O . LEU A 1 81 ? -8.770 4.959 9.914 1.00 62.81 81 LEU A O 1
ATOM 661 N N . SER A 1 82 ? -10.668 5.974 9.270 1.00 57.12 82 SER A N 1
ATOM 662 C CA . SER A 1 82 ? -10.467 7.218 10.032 1.00 57.12 82 SER A CA 1
ATOM 663 C C . SER A 1 82 ? -10.979 7.130 11.479 1.00 57.12 82 SER A C 1
ATOM 665 O O . SER A 1 82 ? -10.644 7.996 12.286 1.00 57.12 82 SER A O 1
ATOM 667 N N . ALA A 1 83 ? -11.784 6.104 11.789 1.00 51.19 83 ALA A N 1
ATOM 668 C CA . ALA A 1 83 ? -12.422 5.867 13.086 1.00 51.19 83 ALA A CA 1
ATOM 669 C C . ALA A 1 83 ? -11.461 5.328 14.163 1.00 51.19 83 ALA A C 1
ATOM 671 O O . ALA A 1 83 ? -10.598 4.477 13.844 1.00 51.19 83 ALA A O 1
#

pLDDT: mean 77.85, std 9.29, range [50.47, 88.88]

Secondary structure (DSSP, 8-state):
-EEEEE-SS-TTEEEEEEEETTEEEEEEEEEEEEEGGGTEEEEEEE-STTTTSSSS--HHHHHHHHHHHTS-----TTSTT--

Radius of gyration: 12.59 Å; Cα contacts (8 Å, |Δi|>4): 123; chains: 1; bounding box: 33×26×26 Å

Foldseek 3Di:
DKDWDQDPVQLQKIKIKDADPVDNPDIKIKIWGADLVVRGTDDMAIPDPVRVPVDDDDPVVVVVVCCVQVVVPPDPCPHSSVD